Protein AF-A0A392PBM2-F1 (afdb_monomer_lite)

Foldseek 3Di:
DDDDDPVCCVVPQVVDPVRVVVDDDDDDDFDDLVVLLVVCVVCQVVLCVVLVHHDDSVLSSCLSVCCVPPVPVDTPPVSSVVVVNVVSNVVSVCLVDQPPVLVVLVVVLVVLVVLLVVLVVDDDPVSVVVNVVSVVVNVVSCVVNVVSVVVSVVSVVD

Organism: NCBI:txid97028

InterPro domains:
  IPR027417 P-loop containing nucleoside triphosphate hydrolase [G3DSA:3.40.50.300] (1-37)
  IPR027417 P-loop containing nucleoside triphosphate hydrolase [G3DSA:3.40.50.300] (38-158)
  IPR027417 P-loop containing nucleoside triphosphate hydrolase [SSF52540] (1-157)
  IPR041546 ClpA/ClpB, AAA lid domain [PF17871] (32-133)
  IPR050130 ATP-dependent Clp protease/Chaperone ClpA/ClpB [PTHR11638] (1-138)

Sequence (158 aa):
IGATTLEEYRKYVEKDAAFERRFQQVYVAEPSVPDTISILRGLKERYEGHHGVRIQDRAIVVAAQLSSRYITGRHLPDKAIDLVDEACANVRVQLDSQPEEIDNLERKRMQLEVELHALEKEKDKASKARLVDVRKELDDLRDKLQPLKMKYSKEKER

Radius of gyration: 28.92 Å; chains: 1; bounding box: 66×32×77 Å

Secondary structure (DSSP, 8-state):
-----HHHIIIIITT-HHHHTT------PPPPHHHHHHHHHHHHHHHHHHHT----HHHHHHHHHHHHHH--SS-TTHHHHHHHHHHHHHHHHHHHSPPHHHHHHHHHHHHHHHHHHHHTT--SHHHHHHHHHHHHHHHHHHHHHHHHHHHHHHHHT-

Structure (mmCIF, N/CA/C/O backbone):
data_AF-A0A392PBM2-F1
#
_entry.id   AF-A0A392PBM2-F1
#
loop_
_atom_site.group_PDB
_atom_site.id
_atom_site.type_symbol
_atom_site.label_atom_id
_atom_site.label_alt_id
_atom_site.label_comp_id
_atom_site.label_asym_id
_atom_site.label_entity_id
_atom_site.label_seq_id
_atom_site.pdbx_PDB_ins_code
_atom_site.Cartn_x
_atom_site.Cartn_y
_atom_site.Cartn_z
_atom_site.occupancy
_atom_site.B_iso_or_equiv
_atom_site.auth_seq_id
_atom_site.auth_comp_id
_atom_site.auth_asym_id
_atom_site.auth_atom_id
_atom_site.pdbx_PDB_model_num
ATOM 1 N N . ILE A 1 1 ? 27.420 4.674 -18.388 1.00 87.25 1 ILE A N 1
ATOM 2 C CA . ILE A 1 1 ? 26.052 4.447 -18.911 1.00 87.25 1 ILE A CA 1
ATOM 3 C C . ILE A 1 1 ? 25.235 5.669 -18.520 1.00 87.25 1 ILE A C 1
ATOM 5 O O . ILE A 1 1 ? 25.229 5.992 -17.341 1.00 87.25 1 ILE A O 1
ATOM 9 N N . GLY A 1 2 ? 24.678 6.397 -19.490 1.00 91.75 2 GLY A N 1
ATOM 10 C CA . GLY A 1 2 ? 23.782 7.533 -19.233 1.00 91.75 2 GLY A CA 1
ATOM 11 C C . GLY A 1 2 ? 22.320 7.117 -19.396 1.00 91.75 2 GLY A C 1
ATOM 12 O O . GLY A 1 2 ? 22.048 6.142 -20.094 1.00 91.75 2 GLY A O 1
ATOM 13 N N . ALA A 1 3 ? 21.399 7.847 -18.770 1.00 94.12 3 ALA A N 1
ATOM 14 C CA . ALA A 1 3 ? 19.956 7.667 -18.916 1.00 94.12 3 ALA A CA 1
ATOM 15 C C . ALA A 1 3 ? 19.300 9.043 -19.087 1.00 94.12 3 ALA A C 1
ATOM 17 O O . ALA A 1 3 ? 19.619 9.972 -18.349 1.00 94.12 3 ALA A O 1
ATOM 18 N N . THR A 1 4 ? 18.437 9.186 -20.089 1.00 94.50 4 THR A N 1
ATOM 19 C CA . THR A 1 4 ? 17.743 10.437 -20.430 1.00 94.50 4 THR A CA 1
ATOM 20 C C . THR A 1 4 ? 16.519 10.112 -21.285 1.00 94.50 4 THR A C 1
ATOM 22 O O . THR A 1 4 ? 16.385 8.990 -21.783 1.00 94.50 4 THR A O 1
ATOM 25 N N . THR A 1 5 ? 15.617 11.075 -21.451 1.00 93.12 5 THR A N 1
ATOM 26 C CA . THR A 1 5 ? 14.464 10.924 -22.343 1.00 93.12 5 THR A CA 1
ATOM 27 C C . THR A 1 5 ? 14.877 11.033 -23.813 1.00 93.12 5 THR A C 1
ATOM 29 O O . THR A 1 5 ? 15.910 11.611 -24.157 1.00 93.12 5 THR A O 1
ATOM 32 N N . LEU A 1 6 ? 14.050 10.501 -24.718 1.00 91.56 6 LEU A N 1
ATOM 33 C CA . LEU A 1 6 ? 14.304 10.611 -26.158 1.00 91.56 6 LEU A CA 1
ATOM 34 C C . LEU A 1 6 ? 14.336 12.077 -26.627 1.00 91.56 6 LEU A C 1
ATOM 36 O O . LEU A 1 6 ? 15.112 12.425 -27.514 1.00 91.56 6 LEU A O 1
ATOM 40 N N . GLU A 1 7 ? 13.509 12.936 -26.031 1.00 91.94 7 GLU A N 1
ATOM 41 C CA . GLU A 1 7 ? 13.459 14.364 -26.360 1.00 91.94 7 GLU A CA 1
ATOM 42 C C . GLU A 1 7 ? 14.750 15.086 -25.974 1.00 91.94 7 GLU A C 1
ATOM 44 O O . GLU A 1 7 ? 15.313 15.831 -26.778 1.00 91.94 7 GLU A O 1
ATOM 49 N N . GLU A 1 8 ? 15.259 14.833 -24.769 1.00 93.00 8 GLU A N 1
ATOM 50 C CA . GLU A 1 8 ? 16.531 15.387 -24.307 1.00 93.00 8 GLU A CA 1
ATOM 51 C C . GLU A 1 8 ? 17.712 14.855 -25.122 1.00 93.00 8 GLU A C 1
ATOM 53 O O . GLU A 1 8 ? 18.586 15.637 -25.505 1.00 93.00 8 GLU A O 1
ATOM 58 N N . TYR A 1 9 ? 17.711 13.560 -25.463 1.00 91.38 9 TYR A N 1
ATOM 59 C CA . TYR A 1 9 ? 18.729 12.968 -26.332 1.00 91.38 9 TYR A CA 1
ATOM 60 C C . TYR A 1 9 ? 18.788 13.679 -27.693 1.00 91.38 9 TYR A C 1
ATOM 62 O O . TYR A 1 9 ? 19.852 14.150 -28.099 1.00 91.38 9 TYR A O 1
ATOM 70 N N . ARG A 1 10 ? 17.634 13.860 -28.351 1.00 89.81 10 ARG A N 1
ATOM 71 C CA . ARG A 1 10 ? 17.521 14.588 -29.630 1.00 89.81 10 ARG A CA 1
ATOM 72 C C . ARG A 1 10 ? 17.966 16.044 -29.523 1.00 89.81 10 ARG A C 1
ATOM 74 O O . ARG A 1 10 ? 18.534 16.615 -30.453 1.00 89.81 10 ARG A O 1
ATOM 81 N N . LYS A 1 11 ? 17.669 16.687 -28.393 1.00 90.56 11 LYS A N 1
ATOM 82 C CA . LYS A 1 11 ? 17.945 18.111 -28.199 1.00 90.56 11 LYS A CA 1
ATOM 83 C C . LYS A 1 11 ? 19.423 18.391 -27.933 1.00 90.56 11 LYS A C 1
ATOM 85 O O . LYS A 1 11 ? 19.922 19.392 -28.447 1.00 90.56 11 LYS A O 1
ATOM 90 N N . TYR A 1 12 ? 20.086 17.549 -27.140 1.00 88.19 12 TYR A N 1
ATOM 91 C CA . TYR A 1 12 ? 21.408 17.849 -26.582 1.00 88.19 12 TYR A CA 1
ATOM 92 C C . TYR A 1 12 ? 22.526 16.903 -27.027 1.00 88.19 12 TYR A C 1
ATOM 94 O O . TYR A 1 12 ? 23.678 17.318 -27.017 1.00 88.19 12 TYR A O 1
ATOM 102 N N . VAL A 1 13 ? 22.216 15.659 -27.404 1.00 87.12 13 VAL A N 1
ATOM 103 C CA . VAL A 1 13 ? 23.232 14.629 -27.692 1.00 87.12 13 VAL A CA 1
ATOM 104 C C . VAL A 1 13 ? 23.367 14.398 -29.192 1.00 87.12 13 VAL A C 1
ATOM 106 O O . VAL A 1 13 ? 24.473 14.421 -29.717 1.00 87.12 13 VAL A O 1
ATOM 109 N N . GLU A 1 14 ? 22.245 14.241 -29.893 1.00 85.75 14 GLU A N 1
ATOM 110 C CA . GLU A 1 14 ? 22.222 13.948 -31.335 1.00 85.75 14 GLU A CA 1
ATOM 111 C C . GLU A 1 14 ? 22.774 15.100 -32.187 1.00 85.75 14 GLU A C 1
ATOM 113 O O . GLU A 1 14 ? 23.357 14.884 -33.241 1.00 85.75 14 GLU A O 1
ATOM 118 N N . LYS A 1 15 ? 22.647 16.345 -31.716 1.00 86.38 15 LYS A N 1
ATOM 119 C CA . LYS A 1 15 ? 23.172 17.520 -32.431 1.00 86.38 15 LYS A CA 1
ATOM 120 C C . LYS A 1 15 ? 24.690 17.681 -32.328 1.00 86.38 15 LYS A C 1
ATOM 122 O O . LYS A 1 15 ? 25.250 18.502 -33.053 1.00 86.38 15 LYS A O 1
ATOM 127 N N . ASP A 1 16 ? 25.347 16.951 -31.428 1.00 88.12 16 ASP A N 1
ATOM 128 C CA . ASP A 1 16 ? 26.791 17.020 -31.228 1.00 88.12 16 ASP A CA 1
ATOM 129 C C . ASP A 1 16 ? 27.475 15.770 -31.801 1.00 88.12 16 ASP A C 1
ATOM 131 O O . ASP A 1 16 ? 27.443 14.677 -31.227 1.00 88.12 16 ASP A O 1
ATOM 135 N N . ALA A 1 17 ? 28.169 15.959 -32.926 1.00 83.31 17 ALA A N 1
ATOM 136 C CA . ALA A 1 17 ? 28.881 14.904 -33.646 1.00 83.31 17 ALA A CA 1
ATOM 137 C C . ALA A 1 17 ? 29.955 14.187 -32.800 1.00 83.31 17 ALA A C 1
ATOM 139 O O . ALA A 1 17 ? 30.346 13.055 -33.103 1.00 83.31 17 ALA A O 1
ATOM 140 N N . ALA A 1 18 ? 30.475 14.818 -31.740 1.00 86.56 18 ALA A N 1
ATOM 141 C CA . ALA A 1 18 ? 31.415 14.169 -30.835 1.00 86.56 18 ALA A CA 1
ATOM 142 C C . ALA A 1 18 ? 30.721 13.176 -29.894 1.00 86.56 18 ALA A C 1
ATOM 144 O O . ALA A 1 18 ? 31.327 12.148 -29.572 1.00 86.56 18 ALA A O 1
ATOM 145 N N . PHE A 1 19 ? 29.488 13.470 -29.475 1.00 85.12 19 PHE A N 1
ATOM 146 C CA . PHE A 1 19 ? 28.678 12.598 -28.630 1.00 85.12 19 PHE A CA 1
ATOM 147 C C . PHE A 1 19 ? 28.050 11.455 -29.428 1.00 85.12 19 PHE A C 1
ATOM 149 O O . PHE A 1 19 ? 28.157 10.305 -29.004 1.00 85.12 19 PHE A O 1
ATOM 156 N N . GLU A 1 20 ? 27.480 11.736 -30.599 1.00 77.12 20 GLU A N 1
ATOM 157 C CA . GLU A 1 20 ? 26.800 10.734 -31.433 1.00 77.12 20 GLU A CA 1
ATOM 158 C C . GLU A 1 20 ? 27.704 9.529 -31.751 1.00 77.12 20 GLU A C 1
ATOM 160 O O . GLU A 1 20 ? 27.306 8.377 -31.607 1.00 77.12 20 GLU A O 1
ATOM 165 N N . ARG A 1 21 ? 28.986 9.772 -32.054 1.00 86.12 21 ARG A N 1
ATOM 166 C CA . ARG A 1 21 ? 29.961 8.701 -32.334 1.00 86.12 21 ARG A CA 1
ATOM 167 C C . ARG A 1 21 ? 30.485 7.952 -31.101 1.00 86.12 21 ARG A C 1
ATOM 169 O O . ARG A 1 21 ? 31.217 6.976 -31.251 1.00 86.12 21 ARG A O 1
ATOM 176 N N . ARG A 1 22 ? 30.220 8.450 -29.888 1.00 91.75 22 ARG A N 1
ATOM 177 C CA . ARG A 1 22 ? 30.708 7.869 -28.618 1.00 91.75 22 ARG A CA 1
ATOM 178 C C . ARG A 1 22 ? 29.619 7.140 -27.844 1.00 91.75 22 ARG A C 1
ATOM 180 O O . ARG A 1 22 ? 29.942 6.302 -27.004 1.00 91.75 22 ARG A O 1
ATOM 187 N N . PHE A 1 23 ? 28.357 7.466 -28.099 1.00 89.62 23 PHE A N 1
ATOM 188 C CA . PHE A 1 23 ? 27.218 6.902 -27.392 1.00 89.62 23 PHE A CA 1
ATOM 189 C C . PHE A 1 23 ? 26.368 6.064 -28.339 1.00 89.62 23 PHE A C 1
ATOM 191 O O . PHE A 1 23 ? 25.763 6.582 -29.268 1.00 89.62 23 PHE A O 1
ATOM 198 N N . GLN A 1 24 ? 26.262 4.768 -28.047 1.00 89.44 24 GLN A N 1
ATOM 199 C CA . GLN A 1 24 ? 25.274 3.906 -28.684 1.00 89.44 24 GLN A CA 1
ATOM 200 C C . GLN A 1 24 ? 23.917 4.103 -28.002 1.00 89.44 24 GLN A C 1
ATOM 202 O O . GLN A 1 24 ? 23.799 3.915 -26.788 1.00 89.44 24 GLN A O 1
ATOM 207 N N . GLN A 1 25 ? 22.886 4.441 -28.777 1.00 90.44 25 GLN A N 1
ATOM 208 C CA . GLN A 1 25 ? 21.526 4.500 -28.255 1.00 90.44 25 GLN A CA 1
ATOM 209 C C . GLN A 1 25 ? 21.009 3.084 -27.971 1.00 90.44 25 GLN A C 1
ATOM 211 O O . GLN A 1 25 ? 21.040 2.212 -28.843 1.00 90.44 25 GLN A O 1
ATOM 216 N N . VAL A 1 26 ? 20.506 2.880 -26.752 1.00 94.12 26 VAL A N 1
ATOM 217 C CA . VAL A 1 26 ? 19.736 1.700 -26.344 1.00 94.12 26 VAL A CA 1
ATOM 218 C C . VAL A 1 26 ? 18.363 2.193 -25.912 1.00 94.12 26 VAL A C 1
ATOM 220 O O . VAL A 1 26 ? 18.237 2.884 -24.902 1.00 94.12 26 VAL A O 1
ATOM 223 N N . TYR A 1 27 ? 17.341 1.894 -26.709 1.00 93.81 27 TYR A N 1
ATOM 224 C CA . TYR A 1 27 ? 15.974 2.307 -26.412 1.00 93.81 27 TYR A CA 1
ATOM 225 C C . TYR A 1 27 ? 15.332 1.337 -25.420 1.00 93.81 27 TYR A C 1
ATOM 227 O O . TYR A 1 27 ? 15.277 0.134 -25.668 1.00 93.81 27 TYR A O 1
ATOM 235 N N . VAL A 1 28 ? 14.836 1.874 -24.307 1.00 95.25 28 VAL A N 1
ATOM 236 C CA . VAL A 1 28 ? 14.089 1.123 -23.295 1.00 95.25 28 VAL A CA 1
ATOM 237 C C . VAL A 1 28 ? 12.654 1.629 -23.322 1.00 95.25 28 VAL A C 1
ATOM 239 O O . VAL A 1 28 ? 12.390 2.774 -22.959 1.00 95.25 28 VAL A O 1
ATOM 242 N N . ALA A 1 29 ? 11.746 0.792 -23.817 1.00 94.75 29 ALA A N 1
ATOM 243 C CA . ALA A 1 29 ? 10.328 1.114 -23.915 1.00 94.75 29 ALA A CA 1
ATOM 244 C C . ALA A 1 29 ? 9.593 0.859 -22.589 1.00 94.75 29 ALA A C 1
ATOM 246 O O . ALA A 1 29 ? 10.057 0.087 -21.748 1.00 94.75 29 ALA A O 1
ATOM 247 N N . GLU A 1 30 ? 8.412 1.464 -22.443 1.00 96.12 30 GLU A N 1
ATOM 248 C CA . GLU A 1 30 ? 7.454 1.082 -21.403 1.00 96.12 30 GLU A CA 1
ATOM 249 C C . GLU A 1 30 ? 7.082 -0.410 -21.564 1.00 96.12 30 GLU A C 1
ATOM 251 O O . GLU A 1 30 ? 6.757 -0.837 -22.678 1.00 96.12 30 GLU A O 1
ATOM 256 N N . PRO A 1 31 ? 7.139 -1.226 -20.494 1.00 98.06 31 PRO A N 1
ATOM 257 C CA . PRO A 1 31 ? 6.755 -2.628 -20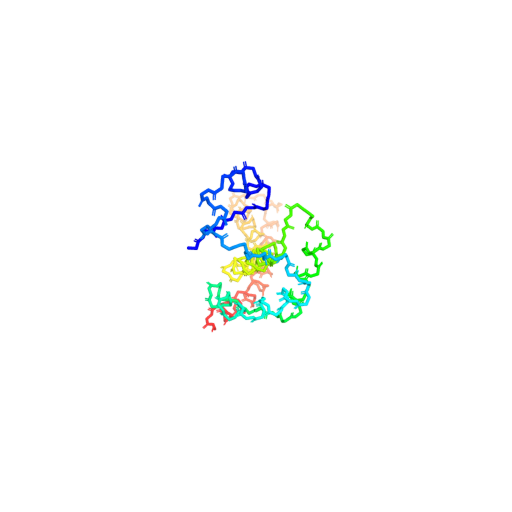.551 1.00 98.06 31 PRO A CA 1
ATOM 258 C C . PRO A 1 31 ? 5.253 -2.792 -20.787 1.00 98.06 31 PRO A C 1
ATOM 260 O O . PRO A 1 31 ? 4.433 -1.961 -20.391 1.00 98.06 31 PRO A O 1
ATOM 263 N N . SER A 1 32 ? 4.873 -3.930 -21.368 1.00 98.25 32 SER A N 1
ATOM 264 C CA . SER A 1 32 ? 3.464 -4.296 -21.477 1.00 98.25 32 SER A CA 1
ATOM 265 C C . SER A 1 32 ? 2.848 -4.596 -20.099 1.00 98.25 32 SER A C 1
ATOM 267 O O . SER A 1 32 ? 3.548 -4.777 -19.097 1.00 98.25 32 SER A O 1
ATOM 269 N N . VAL A 1 33 ? 1.515 -4.690 -20.027 1.00 98.12 33 VAL A N 1
ATOM 270 C CA . VAL A 1 33 ? 0.828 -5.115 -18.793 1.00 98.12 33 VAL A CA 1
ATOM 271 C C . VAL A 1 33 ? 1.294 -6.515 -18.341 1.00 98.12 33 VAL A C 1
ATOM 273 O O . VAL A 1 33 ? 1.651 -6.649 -17.169 1.00 98.12 33 VAL A O 1
ATOM 276 N N . PRO A 1 34 ? 1.372 -7.547 -19.212 1.00 98.50 34 PRO A N 1
ATOM 277 C CA . PRO A 1 34 ? 1.951 -8.846 -18.849 1.00 98.50 34 PRO A CA 1
ATOM 278 C C . PRO A 1 34 ? 3.402 -8.785 -18.349 1.00 98.50 34 PRO A C 1
ATOM 280 O O . PRO A 1 34 ? 3.742 -9.458 -17.371 1.00 98.50 34 PRO A O 1
ATOM 283 N N . ASP A 1 35 ? 4.249 -7.963 -18.975 1.00 98.50 35 ASP A N 1
ATOM 284 C CA . ASP A 1 35 ? 5.644 -7.802 -18.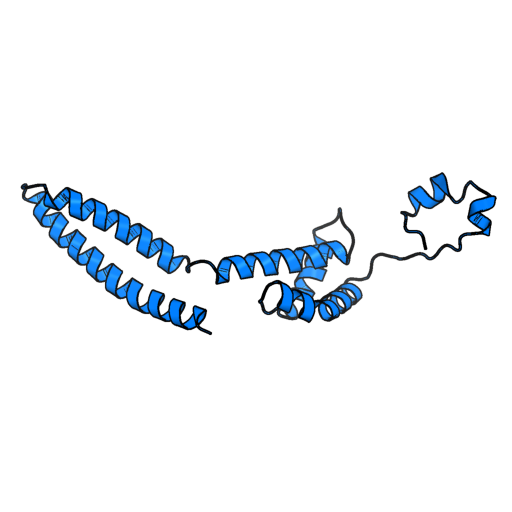545 1.00 98.50 35 ASP A CA 1
ATOM 285 C C . ASP A 1 35 ? 5.713 -7.138 -17.169 1.00 98.50 35 ASP A C 1
ATOM 287 O O . ASP A 1 35 ? 6.449 -7.585 -16.292 1.00 98.50 35 ASP A O 1
ATOM 291 N N . THR A 1 36 ? 4.869 -6.130 -16.933 1.00 98.56 36 THR A N 1
ATOM 292 C CA . THR A 1 36 ? 4.759 -5.467 -15.629 1.00 98.56 36 THR A CA 1
ATOM 293 C C . THR A 1 36 ? 4.307 -6.433 -14.539 1.00 98.56 36 THR A C 1
ATOM 295 O O . THR A 1 36 ? 4.857 -6.414 -13.442 1.00 98.56 36 THR A O 1
ATOM 298 N N . ILE A 1 37 ? 3.355 -7.325 -14.832 1.00 98.62 37 ILE A N 1
ATOM 299 C CA . ILE A 1 37 ? 2.941 -8.382 -13.897 1.00 98.62 37 ILE A CA 1
ATOM 300 C C . ILE A 1 37 ? 4.134 -9.280 -13.544 1.00 98.62 37 ILE A C 1
ATOM 302 O O . ILE A 1 37 ? 4.333 -9.603 -12.374 1.00 98.62 37 ILE A O 1
ATOM 306 N N . SER A 1 38 ? 4.948 -9.661 -14.532 1.00 98.62 38 SER A N 1
ATOM 307 C CA . SER A 1 38 ? 6.147 -10.478 -14.307 1.00 98.62 38 SER A CA 1
ATOM 308 C C . SER A 1 38 ? 7.196 -9.748 -13.461 1.00 98.62 38 SER A C 1
ATOM 310 O O . SER A 1 38 ? 7.745 -10.338 -12.531 1.00 98.62 38 SER A O 1
ATOM 312 N N . ILE A 1 39 ? 7.416 -8.453 -13.716 1.00 98.38 39 ILE A N 1
ATOM 313 C CA . ILE A 1 39 ? 8.302 -7.597 -12.913 1.00 98.38 39 ILE A CA 1
ATOM 314 C C . ILE A 1 39 ? 7.810 -7.526 -11.461 1.00 98.38 39 ILE A C 1
ATOM 316 O O . ILE A 1 39 ? 8.575 -7.798 -10.538 1.00 98.38 39 ILE A O 1
ATOM 320 N N . LEU A 1 40 ? 6.525 -7.227 -11.247 1.00 98.44 40 LEU A N 1
ATOM 321 C CA . LEU A 1 40 ? 5.931 -7.138 -9.910 1.00 98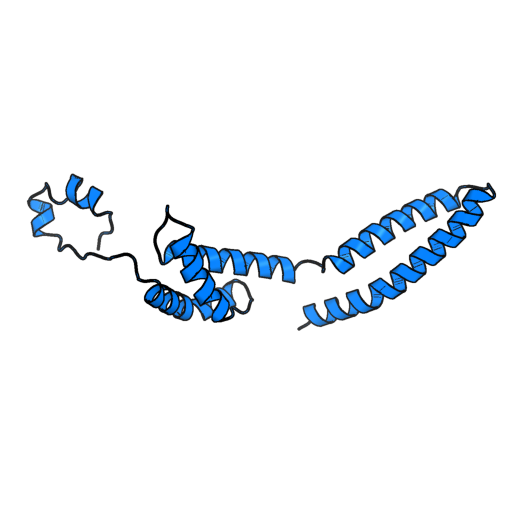.44 40 LEU A CA 1
ATOM 322 C C . LEU A 1 40 ? 5.997 -8.470 -9.154 1.00 98.44 40 LEU A C 1
ATOM 324 O O . LEU A 1 40 ? 6.272 -8.478 -7.958 1.00 98.44 40 LEU A O 1
ATOM 328 N N . ARG A 1 41 ? 5.808 -9.605 -9.838 1.00 98.38 41 ARG A N 1
ATOM 329 C CA . ARG A 1 41 ? 6.000 -10.938 -9.242 1.00 98.38 41 ARG A CA 1
ATOM 330 C C . ARG A 1 41 ? 7.440 -11.162 -8.785 1.00 98.38 41 ARG A C 1
ATOM 332 O O . ARG A 1 41 ? 7.634 -11.710 -7.707 1.00 98.38 41 ARG A O 1
ATOM 339 N N . GLY A 1 42 ? 8.427 -10.703 -9.556 1.00 98.19 42 GLY A N 1
ATOM 340 C CA . GLY A 1 42 ? 9.840 -10.750 -9.162 1.00 98.19 42 GLY A CA 1
ATOM 341 C C . GLY A 1 42 ? 10.182 -9.833 -7.981 1.00 98.19 42 GLY A C 1
ATOM 342 O O . GLY A 1 42 ? 11.087 -10.133 -7.210 1.00 98.19 42 GLY A O 1
ATOM 343 N N . LEU A 1 43 ? 9.443 -8.735 -7.806 1.00 97.81 43 LEU A N 1
ATOM 344 C CA . LEU A 1 43 ? 9.606 -7.809 -6.678 1.00 97.81 43 LEU A CA 1
ATOM 345 C C . LEU A 1 43 ? 8.802 -8.215 -5.435 1.00 97.81 43 LEU A C 1
ATOM 347 O O . LEU A 1 43 ? 9.076 -7.710 -4.346 1.00 97.81 43 LEU A O 1
ATOM 351 N N . LYS A 1 44 ? 7.834 -9.125 -5.581 1.00 97.25 44 LYS A N 1
ATOM 352 C CA . LYS A 1 44 ? 6.857 -9.492 -4.552 1.00 97.25 44 LYS A CA 1
ATOM 353 C C . LYS A 1 44 ? 7.494 -9.769 -3.191 1.00 97.25 44 LYS A C 1
ATOM 355 O O . LYS A 1 44 ? 7.144 -9.103 -2.224 1.00 97.25 44 LYS A O 1
ATOM 360 N N . GLU A 1 45 ? 8.435 -10.710 -3.121 1.00 97.44 45 GLU A N 1
ATOM 361 C CA . GLU A 1 45 ? 9.036 -11.141 -1.847 1.00 97.44 45 GLU A CA 1
ATOM 362 C C . GLU A 1 45 ? 9.745 -9.988 -1.125 1.00 97.44 45 GLU A C 1
ATOM 364 O O . GLU A 1 45 ? 9.703 -9.885 0.101 1.00 97.44 45 GLU A O 1
ATOM 369 N N . ARG A 1 46 ? 10.351 -9.070 -1.887 1.00 97.75 46 ARG A N 1
ATOM 370 C CA . ARG A 1 46 ? 11.021 -7.891 -1.338 1.00 97.75 46 ARG A CA 1
ATOM 371 C C . ARG A 1 46 ? 10.026 -6.919 -0.702 1.00 97.75 46 ARG A C 1
ATOM 373 O O . ARG A 1 46 ? 10.301 -6.418 0.385 1.00 97.75 46 ARG A O 1
ATOM 380 N N . TYR A 1 47 ? 8.892 -6.659 -1.355 1.00 97.56 47 TYR A N 1
ATOM 381 C CA . TYR A 1 47 ? 7.851 -5.778 -0.810 1.00 97.56 47 TYR A CA 1
ATOM 382 C C . TYR A 1 47 ? 7.111 -6.421 0.365 1.00 97.56 47 TYR A C 1
ATOM 384 O O . TYR A 1 47 ? 6.871 -5.750 1.366 1.00 97.56 47 TYR A O 1
ATOM 392 N N . GLU A 1 48 ? 6.818 -7.722 0.288 1.00 97.19 48 GLU A N 1
ATOM 393 C CA . GLU A 1 48 ? 6.251 -8.479 1.410 1.00 97.19 48 GLU A CA 1
ATOM 394 C C . GLU A 1 48 ? 7.154 -8.390 2.646 1.00 97.19 48 GLU A C 1
ATOM 396 O O . GLU A 1 48 ? 6.678 -8.070 3.734 1.00 97.19 48 GLU A O 1
ATOM 401 N N . GLY A 1 49 ? 8.465 -8.595 2.471 1.00 96.50 49 GLY A N 1
ATOM 402 C CA . GLY A 1 49 ? 9.444 -8.466 3.550 1.00 96.50 49 GLY A CA 1
ATOM 403 C C . GLY A 1 49 ? 9.581 -7.039 4.088 1.00 96.50 49 GLY A C 1
ATOM 404 O O . GLY A 1 49 ? 9.693 -6.860 5.297 1.00 96.50 49 GLY A O 1
ATOM 405 N N . HIS A 1 50 ? 9.549 -6.024 3.217 1.00 96.19 50 HIS A N 1
ATOM 406 C CA . HIS A 1 50 ? 9.677 -4.621 3.623 1.00 96.19 50 HIS A CA 1
ATOM 407 C C . HIS A 1 50 ? 8.482 -4.131 4.451 1.00 96.19 50 HIS A C 1
ATOM 409 O O . HIS A 1 50 ? 8.673 -3.503 5.490 1.00 96.19 50 HIS A O 1
ATOM 415 N N . HIS A 1 51 ? 7.259 -4.444 4.014 1.00 96.00 51 HIS A N 1
ATOM 416 C CA . HIS A 1 51 ? 6.028 -4.011 4.685 1.00 96.00 51 HIS A CA 1
ATOM 417 C C . HIS A 1 51 ? 5.554 -4.978 5.773 1.00 96.00 51 HIS A C 1
ATOM 419 O O . HIS A 1 51 ? 4.713 -4.626 6.598 1.00 96.00 51 HIS A O 1
ATOM 425 N N . GLY A 1 52 ? 6.062 -6.211 5.791 1.00 93.69 52 GLY A N 1
ATOM 426 C CA . GLY A 1 52 ? 5.583 -7.263 6.686 1.00 93.69 52 GLY A CA 1
ATOM 427 C C . GLY A 1 52 ? 4.138 -7.672 6.389 1.00 93.69 52 GLY A C 1
ATOM 428 O O . GLY A 1 52 ? 3.373 -7.939 7.312 1.00 93.69 52 GLY A O 1
ATOM 429 N N . VAL A 1 53 ? 3.751 -7.687 5.112 1.00 95.75 53 VAL A N 1
ATOM 430 C CA . VAL A 1 53 ? 2.413 -8.088 4.642 1.00 95.75 53 VAL A CA 1
ATOM 431 C C . VAL A 1 53 ? 2.530 -9.191 3.595 1.00 95.75 53 VAL A C 1
ATOM 433 O O . VAL A 1 53 ? 3.610 -9.440 3.066 1.00 95.75 53 VAL A O 1
ATOM 436 N N . ARG A 1 54 ? 1.416 -9.856 3.267 1.00 95.69 54 ARG A N 1
ATOM 437 C CA . ARG A 1 54 ? 1.358 -10.806 2.145 1.00 95.69 54 ARG A CA 1
ATOM 438 C C . ARG A 1 54 ? 0.576 -10.237 0.970 1.00 95.69 54 ARG A C 1
ATOM 440 O O . ARG A 1 54 ? -0.566 -9.812 1.121 1.00 95.69 54 ARG A O 1
ATOM 447 N N . ILE A 1 55 ? 1.180 -10.295 -0.210 1.00 97.81 55 ILE A N 1
ATOM 448 C CA . ILE A 1 55 ? 0.640 -9.798 -1.470 1.00 97.81 55 ILE A CA 1
ATOM 449 C C . ILE A 1 55 ? 0.041 -10.976 -2.242 1.00 97.81 55 ILE A C 1
ATOM 451 O O . ILE A 1 55 ? 0.715 -11.938 -2.627 1.00 97.81 55 ILE A O 1
ATOM 455 N N . GLN A 1 56 ? -1.260 -10.902 -2.509 1.00 97.75 56 GLN A N 1
ATOM 456 C CA . GLN A 1 56 ? -1.933 -11.882 -3.359 1.00 97.75 56 GLN A CA 1
ATOM 457 C C . GLN A 1 56 ? -1.552 -11.672 -4.830 1.00 97.75 56 GLN A C 1
ATOM 459 O O . GLN A 1 56 ? -1.500 -10.539 -5.302 1.00 97.75 56 GLN A O 1
ATOM 464 N N . ASP A 1 57 ? -1.379 -12.755 -5.597 1.00 97.88 57 ASP A N 1
ATOM 465 C CA . ASP A 1 57 ? -1.059 -12.648 -7.033 1.00 97.88 57 ASP A CA 1
ATOM 466 C C . ASP A 1 57 ? -2.146 -11.886 -7.811 1.00 97.88 57 ASP A C 1
ATOM 468 O O . ASP A 1 57 ? -1.857 -11.060 -8.674 1.00 97.88 57 ASP A O 1
ATOM 472 N N . ARG A 1 58 ? -3.415 -12.065 -7.423 1.00 98.19 58 ARG A N 1
ATOM 473 C CA . ARG A 1 58 ? -4.534 -11.295 -7.979 1.00 98.19 58 ARG A CA 1
ATOM 474 C C . ARG A 1 58 ? -4.362 -9.785 -7.778 1.00 98.19 58 ARG A C 1
ATOM 476 O O . ARG A 1 58 ? -4.727 -9.029 -8.673 1.00 98.19 58 ARG A O 1
ATOM 483 N N . ALA A 1 59 ? -3.817 -9.346 -6.641 1.00 97.94 59 ALA A N 1
ATOM 484 C CA . ALA A 1 59 ? -3.586 -7.927 -6.375 1.00 97.94 59 ALA A CA 1
ATOM 485 C C . ALA A 1 59 ? -2.532 -7.347 -7.331 1.00 97.94 59 ALA A C 1
ATOM 487 O O . ALA A 1 59 ? -2.736 -6.261 -7.863 1.00 97.94 59 ALA A O 1
ATOM 488 N N . ILE A 1 60 ? -1.476 -8.111 -7.639 1.00 98.31 60 ILE A N 1
ATOM 489 C CA . ILE A 1 60 ? -0.450 -7.737 -8.626 1.00 98.31 60 ILE A CA 1
ATOM 490 C C . ILE A 1 60 ? -1.069 -7.547 -10.017 1.00 98.31 60 ILE A C 1
ATOM 492 O O . ILE A 1 60 ? -0.841 -6.530 -10.674 1.00 98.31 60 ILE A O 1
ATOM 496 N N . VAL A 1 61 ? -1.885 -8.510 -10.457 1.00 98.50 61 VAL A N 1
ATOM 497 C CA . VAL A 1 61 ? -2.560 -8.447 -11.763 1.00 98.50 61 VAL A CA 1
ATOM 498 C C . VAL A 1 61 ? -3.464 -7.218 -11.853 1.00 98.50 61 VAL A C 1
ATOM 500 O O . VAL A 1 61 ? -3.406 -6.472 -12.832 1.00 98.50 61 VAL A O 1
ATOM 503 N N . VAL A 1 62 ? -4.273 -6.980 -10.818 1.00 98.25 62 VAL A N 1
ATOM 504 C CA . VAL A 1 62 ? -5.194 -5.840 -10.764 1.00 98.25 62 VAL A CA 1
ATOM 505 C C . VAL A 1 62 ? -4.431 -4.512 -10.730 1.00 98.25 62 VAL A C 1
ATOM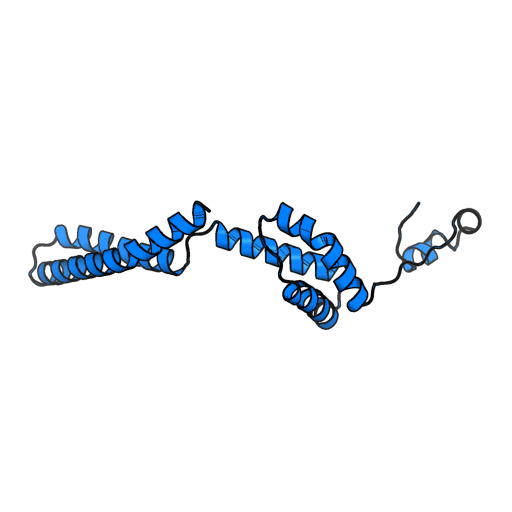 507 O O . VAL A 1 62 ? -4.800 -3.599 -11.465 1.00 98.25 62 VAL A O 1
ATOM 510 N N . ALA A 1 63 ? -3.346 -4.406 -9.958 1.00 98.12 63 ALA A N 1
ATOM 511 C CA . ALA A 1 63 ? -2.525 -3.196 -9.889 1.00 98.12 63 ALA A CA 1
ATOM 512 C C . ALA A 1 63 ? -1.940 -2.821 -11.261 1.00 98.12 63 ALA A C 1
ATOM 514 O O . ALA A 1 63 ? -2.042 -1.668 -11.685 1.00 98.12 63 ALA A O 1
ATOM 515 N N . ALA A 1 64 ? -1.407 -3.796 -12.004 1.00 98.44 64 ALA A N 1
ATOM 516 C CA . ALA A 1 64 ? -0.887 -3.569 -13.352 1.00 98.44 64 ALA A CA 1
ATOM 517 C C . ALA A 1 64 ? -1.991 -3.150 -14.345 1.00 98.44 64 ALA A C 1
ATOM 519 O O . ALA A 1 64 ? -1.815 -2.205 -15.112 1.00 98.44 64 ALA A O 1
ATOM 520 N N . GLN A 1 65 ? -3.154 -3.808 -14.309 1.00 98.19 65 GLN A N 1
ATOM 521 C CA . GLN A 1 65 ? -4.270 -3.501 -15.212 1.00 98.19 65 GLN A CA 1
ATOM 522 C C . GLN A 1 65 ? -4.895 -2.128 -14.938 1.00 98.19 65 GLN A C 1
ATOM 524 O O . GLN A 1 65 ? -5.138 -1.358 -15.870 1.00 98.19 65 GLN A O 1
ATOM 529 N N . LEU A 1 66 ? -5.167 -1.812 -13.670 1.00 98.00 66 LEU A N 1
ATOM 530 C CA . LEU A 1 66 ? -5.826 -0.563 -13.292 1.00 98.00 66 LEU A CA 1
ATOM 531 C C . LEU A 1 66 ? -4.892 0.639 -13.437 1.00 98.00 66 LEU A C 1
ATOM 533 O O . LEU A 1 66 ? -5.330 1.663 -13.961 1.00 98.00 66 LEU A O 1
ATOM 537 N N . SER A 1 67 ? -3.612 0.518 -13.061 1.00 97.81 67 SER A N 1
ATOM 538 C CA . SER A 1 67 ? -2.642 1.601 -13.286 1.00 97.81 67 SER A CA 1
ATOM 539 C C . SER A 1 67 ? -2.444 1.883 -14.774 1.00 97.81 67 SER A C 1
ATOM 541 O O . SER A 1 67 ? -2.410 3.043 -15.179 1.00 97.81 67 SER A O 1
ATOM 543 N N . SER A 1 68 ? -2.374 0.843 -15.611 1.00 97.69 68 SER A N 1
ATOM 544 C CA . SER A 1 68 ? -2.291 0.997 -17.065 1.00 97.69 68 SER A CA 1
ATOM 545 C C . SER A 1 68 ? -3.501 1.746 -17.627 1.00 97.69 68 SER A C 1
ATOM 547 O O . SER A 1 68 ? -3.332 2.663 -18.427 1.00 97.69 68 SER A O 1
ATOM 549 N N . ARG A 1 69 ? -4.712 1.402 -17.168 1.00 97.38 69 ARG A N 1
ATOM 550 C CA . ARG A 1 69 ? -5.964 1.954 -17.699 1.00 97.38 69 ARG A CA 1
ATOM 551 C C . ARG A 1 69 ? -6.289 3.365 -17.209 1.00 97.38 69 ARG A C 1
ATOM 553 O O . ARG A 1 69 ? -6.824 4.150 -17.986 1.00 97.38 69 ARG A O 1
ATOM 560 N N . TYR A 1 70 ? -6.042 3.665 -15.935 1.00 97.88 70 TYR A N 1
ATOM 561 C CA . TYR A 1 70 ? -6.577 4.872 -15.292 1.00 97.88 70 TYR A CA 1
ATOM 562 C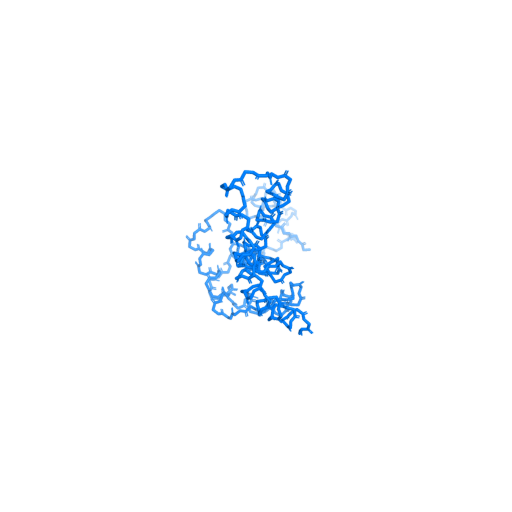 C . TYR A 1 70 ? -5.516 5.911 -14.921 1.00 97.88 70 TYR A C 1
ATOM 564 O O . TYR A 1 70 ? -5.859 7.076 -14.740 1.00 97.88 70 TYR A O 1
ATOM 572 N N . ILE A 1 71 ? -4.235 5.537 -14.853 1.00 96.75 71 ILE A N 1
ATOM 573 C CA . ILE A 1 71 ? -3.140 6.472 -14.569 1.00 96.75 71 ILE A CA 1
ATOM 574 C C . ILE A 1 71 ? -2.409 6.758 -15.885 1.00 96.75 71 ILE A C 1
ATOM 576 O O . ILE A 1 71 ? -1.491 6.035 -16.277 1.00 96.75 71 ILE A O 1
ATOM 580 N N . THR A 1 72 ? -2.846 7.800 -16.592 1.00 93.31 72 THR A N 1
ATOM 581 C CA . THR A 1 72 ? -2.366 8.149 -17.943 1.00 93.31 72 THR A CA 1
ATOM 582 C C . THR A 1 72 ? -1.139 9.064 -17.953 1.00 93.31 72 THR A C 1
ATOM 584 O O . THR A 1 72 ? -0.409 9.078 -18.935 1.00 93.31 72 THR A O 1
ATOM 587 N N . GLY A 1 73 ? -0.877 9.799 -16.867 1.00 93.25 73 GLY A N 1
ATOM 588 C CA . GLY A 1 73 ? 0.264 10.722 -16.751 1.00 93.25 73 GLY A CA 1
ATOM 589 C C . GLY A 1 73 ? 1.583 10.078 -16.307 1.00 93.25 73 GLY A C 1
ATOM 590 O O . GLY A 1 73 ? 2.533 10.791 -16.003 1.00 93.25 73 GLY A O 1
ATOM 591 N N . ARG A 1 74 ? 1.630 8.745 -16.196 1.00 95.69 74 ARG A N 1
ATOM 592 C CA . ARG A 1 74 ? 2.796 7.974 -15.740 1.00 95.69 74 ARG A CA 1
ATOM 593 C C . ARG A 1 74 ? 2.920 6.680 -16.542 1.00 95.69 74 ARG A C 1
ATOM 595 O O . ARG A 1 74 ? 1.923 6.167 -17.063 1.00 95.69 74 ARG A O 1
ATOM 602 N N . HIS A 1 75 ? 4.122 6.120 -16.565 1.00 97.06 75 HIS A N 1
ATOM 603 C CA . HIS A 1 75 ? 4.450 4.917 -17.326 1.00 97.06 75 HIS A CA 1
ATOM 604 C C . HIS A 1 75 ? 4.596 3.695 -16.418 1.00 97.06 75 HIS A C 1
ATOM 606 O O . HIS A 1 75 ? 4.993 3.800 -15.255 1.00 97.06 75 HIS A O 1
ATOM 612 N N . LEU A 1 76 ? 4.256 2.521 -16.944 1.00 97.88 76 LEU A N 1
ATOM 613 C CA . LEU A 1 76 ? 4.657 1.245 -16.366 1.00 97.88 76 LEU A CA 1
ATOM 614 C C . LEU A 1 76 ? 6.196 1.107 -16.413 1.00 97.88 76 LEU A C 1
ATOM 616 O O . LEU A 1 76 ? 6.851 1.744 -17.240 1.00 97.88 76 LEU A O 1
ATOM 620 N N . PRO A 1 77 ? 6.798 0.287 -15.534 1.00 98.12 77 PRO A N 1
ATOM 621 C CA . PRO A 1 77 ? 6.169 -0.444 -14.429 1.00 98.12 77 PRO A CA 1
ATOM 622 C C . PRO A 1 77 ? 5.980 0.418 -13.166 1.00 98.12 77 PRO A C 1
ATOM 624 O O . PRO A 1 77 ? 5.263 0.012 -12.258 1.00 98.12 77 PRO A O 1
ATOM 627 N N . ASP A 1 78 ? 6.589 1.604 -13.131 1.00 98.00 78 ASP A N 1
ATOM 628 C CA . ASP A 1 78 ? 6.697 2.513 -11.983 1.00 98.00 78 ASP A CA 1
ATOM 629 C C . ASP A 1 78 ? 5.346 2.798 -11.307 1.00 98.00 78 ASP A C 1
ATOM 631 O O . ASP A 1 78 ? 5.145 2.471 -10.142 1.00 98.00 78 ASP A O 1
ATOM 635 N N . LYS A 1 79 ? 4.345 3.252 -12.070 1.00 97.94 79 LYS A N 1
ATOM 636 C CA . LYS A 1 79 ? 2.998 3.509 -11.523 1.00 97.94 79 LYS A CA 1
ATOM 637 C C . LYS A 1 79 ? 2.311 2.285 -10.904 1.00 97.94 79 LYS A C 1
ATOM 639 O O . LYS A 1 79 ? 1.440 2.441 -10.055 1.00 97.94 79 LYS A O 1
ATOM 644 N N . ALA A 1 80 ? 2.634 1.077 -11.365 1.00 98.31 80 ALA A N 1
ATOM 645 C CA . ALA A 1 80 ? 2.055 -0.150 -10.825 1.00 98.31 80 ALA A CA 1
ATOM 646 C C . ALA A 1 80 ? 2.790 -0.595 -9.556 1.00 98.31 80 ALA A C 1
ATOM 648 O O . ALA A 1 80 ? 2.153 -1.113 -8.642 1.00 98.31 80 ALA A O 1
ATOM 649 N N . ILE A 1 81 ? 4.107 -0.371 -9.504 1.00 98.19 81 ILE A N 1
ATOM 650 C CA . ILE A 1 81 ? 4.932 -0.582 -8.312 1.00 98.19 81 ILE A CA 1
ATOM 651 C C . ILE A 1 81 ? 4.429 0.313 -7.180 1.00 98.19 81 ILE A C 1
ATOM 653 O O . ILE A 1 81 ? 4.141 -0.202 -6.104 1.00 98.19 81 ILE A O 1
ATOM 657 N N . ASP A 1 82 ? 4.217 1.599 -7.454 1.00 98.06 82 ASP A N 1
ATOM 658 C CA . ASP A 1 82 ? 3.698 2.552 -6.469 1.00 98.06 82 ASP A CA 1
ATOM 659 C C . ASP A 1 82 ? 2.336 2.138 -5.909 1.00 98.06 82 ASP A C 1
ATOM 661 O O . ASP A 1 82 ? 2.146 2.139 -4.699 1.00 98.06 82 ASP A O 1
ATOM 665 N N . LEU A 1 83 ? 1.396 1.706 -6.761 1.00 97.44 83 LEU A N 1
ATOM 666 C CA . LEU A 1 83 ? 0.095 1.228 -6.277 1.00 97.44 83 LEU A CA 1
ATOM 667 C C . LEU A 1 83 ? 0.220 0.018 -5.345 1.00 97.44 83 LEU A C 1
ATOM 669 O O . LEU A 1 83 ? -0.539 -0.100 -4.383 1.00 97.44 83 LEU A O 1
ATOM 673 N N . VAL A 1 84 ? 1.134 -0.910 -5.646 1.00 98.06 84 VAL A N 1
ATOM 674 C CA . VAL A 1 84 ? 1.379 -2.070 -4.781 1.00 98.06 84 VAL A CA 1
ATOM 675 C C . VAL A 1 84 ? 2.020 -1.621 -3.469 1.00 98.06 84 VAL A C 1
ATOM 677 O O . VAL A 1 84 ? 1.600 -2.095 -2.415 1.00 98.06 84 VAL A O 1
ATOM 680 N N . ASP A 1 85 ? 2.985 -0.705 -3.521 1.00 97.69 85 ASP A N 1
ATOM 681 C CA . ASP A 1 85 ? 3.677 -0.161 -2.351 1.00 97.69 85 ASP A CA 1
ATOM 682 C C . ASP A 1 85 ? 2.715 0.570 -1.403 1.00 97.69 85 ASP A C 1
ATOM 684 O O . ASP A 1 85 ? 2.629 0.234 -0.221 1.00 97.69 85 ASP A O 1
ATOM 688 N N . GLU A 1 86 ? 1.901 1.485 -1.935 1.00 97.31 86 GLU A N 1
ATOM 689 C CA . GLU A 1 86 ? 0.878 2.216 -1.180 1.00 97.31 86 GLU A CA 1
ATOM 690 C C . GLU A 1 86 ? -0.162 1.271 -0.566 1.00 97.31 86 GLU A C 1
ATOM 692 O O . GLU A 1 86 ? -0.552 1.433 0.595 1.00 97.31 86 GLU A O 1
ATOM 697 N N . ALA A 1 87 ? -0.599 0.252 -1.314 1.00 97.06 87 ALA A N 1
ATOM 698 C CA . ALA A 1 87 ? -1.522 -0.752 -0.796 1.00 97.06 87 ALA A CA 1
ATOM 699 C C . ALA A 1 87 ? -0.896 -1.557 0.354 1.00 97.06 87 ALA A C 1
ATOM 701 O O . ALA A 1 87 ? -1.568 -1.814 1.356 1.00 97.06 87 ALA A O 1
ATOM 702 N N . CYS A 1 88 ? 0.383 -1.924 0.245 1.00 96.81 88 CYS A N 1
ATOM 703 C CA . CYS A 1 88 ? 1.099 -2.624 1.310 1.00 96.81 88 CYS A CA 1
ATOM 704 C C . CYS A 1 88 ? 1.252 -1.748 2.557 1.00 96.81 88 CYS A C 1
ATOM 706 O O . CYS A 1 88 ? 0.953 -2.213 3.659 1.00 96.81 88 CYS A O 1
ATOM 708 N N . ALA A 1 89 ? 1.630 -0.480 2.384 1.00 95.12 89 ALA A N 1
ATOM 709 C CA . ALA A 1 89 ? 1.748 0.481 3.474 1.00 95.12 89 ALA A CA 1
ATOM 710 C C . ALA A 1 89 ? 0.406 0.685 4.196 1.00 95.12 89 ALA A C 1
ATOM 712 O O . ALA A 1 89 ? 0.349 0.671 5.425 1.00 95.12 89 ALA A O 1
ATOM 713 N N . ASN A 1 90 ? -0.695 0.805 3.447 1.00 94.50 90 ASN A N 1
ATOM 714 C CA . ASN A 1 90 ? -2.033 0.949 4.019 1.00 94.50 90 ASN A CA 1
ATOM 715 C C . ASN A 1 90 ? -2.430 -0.287 4.844 1.00 94.50 90 ASN A C 1
ATOM 717 O O . ASN A 1 90 ? -2.829 -0.157 6.000 1.00 94.50 90 ASN A O 1
ATOM 721 N N . VAL A 1 91 ? -2.241 -1.493 4.298 1.00 92.44 91 VAL A N 1
ATOM 722 C CA . VAL A 1 91 ? -2.510 -2.740 5.034 1.00 92.44 91 VAL A CA 1
ATOM 723 C C . VAL A 1 91 ? -1.647 -2.830 6.292 1.00 92.44 91 VAL A C 1
ATOM 725 O O . VAL A 1 91 ? -2.147 -3.228 7.342 1.00 92.44 91 VAL A O 1
ATOM 728 N N . ARG A 1 92 ? -0.376 -2.421 6.229 1.00 90.56 92 ARG A N 1
ATOM 729 C CA . ARG A 1 92 ? 0.499 -2.415 7.402 1.00 90.56 92 ARG A CA 1
ATOM 730 C C . ARG A 1 92 ? -0.033 -1.501 8.507 1.00 90.56 92 ARG A C 1
ATOM 732 O O . ARG A 1 92 ? -0.129 -1.930 9.654 1.00 90.56 92 ARG A O 1
ATOM 739 N N . VAL A 1 93 ? -0.447 -0.285 8.154 1.00 89.00 93 VAL A N 1
ATOM 740 C CA . VAL A 1 93 ? -1.072 0.649 9.103 1.00 89.00 93 VAL A CA 1
ATOM 741 C C . VAL A 1 93 ? -2.340 0.046 9.715 1.00 89.00 93 VAL A C 1
ATOM 743 O O . VAL A 1 93 ? -2.544 0.164 10.923 1.00 89.00 93 VAL A O 1
ATOM 746 N N . GLN A 1 94 ? -3.168 -0.643 8.924 1.00 84.12 94 GLN A N 1
ATOM 747 C CA . GLN A 1 94 ? -4.374 -1.312 9.426 1.00 84.12 94 GLN A CA 1
ATOM 748 C C . GLN A 1 94 ? -4.063 -2.454 10.402 1.00 84.12 94 GLN A C 1
ATOM 750 O O . GLN A 1 94 ? -4.784 -2.612 11.381 1.00 84.12 94 GLN A O 1
ATOM 755 N N . LEU A 1 95 ? -2.992 -3.221 10.171 1.00 80.31 95 LEU A N 1
ATOM 756 C CA . LEU A 1 95 ? -2.558 -4.298 11.071 1.00 80.31 95 LEU A CA 1
ATOM 757 C C . LEU A 1 95 ? -2.023 -3.767 12.408 1.00 80.31 95 LEU A C 1
ATOM 759 O O . LEU A 1 95 ? -2.263 -4.364 13.458 1.00 80.31 95 LEU A O 1
ATOM 763 N N . ASP A 1 96 ? -1.300 -2.645 12.379 1.00 77.75 96 ASP A N 1
ATOM 764 C CA . ASP A 1 96 ? -0.769 -2.023 13.595 1.00 77.75 96 ASP A CA 1
ATOM 765 C C . ASP A 1 96 ? -1.871 -1.301 14.401 1.00 77.75 96 ASP A C 1
ATOM 767 O O . ASP A 1 96 ? -1.762 -1.170 15.631 1.00 77.75 96 ASP A O 1
ATOM 771 N N . SER A 1 97 ? -2.952 -0.894 13.727 1.00 78.50 97 SER A N 1
ATOM 772 C CA . SER A 1 97 ? -4.099 -0.188 14.301 1.00 78.50 97 SER A CA 1
ATOM 773 C C . SER A 1 97 ? -5.091 -1.123 14.992 1.00 78.50 97 SER A C 1
ATOM 775 O O . SER A 1 97 ? -5.301 -2.270 14.609 1.00 78.50 97 SER A O 1
ATOM 777 N N . GLN A 1 98 ? -5.742 -0.614 16.036 1.00 79.88 98 GLN A N 1
ATOM 778 C CA . GLN A 1 98 ? -6.859 -1.311 16.664 1.00 79.88 98 GLN A CA 1
ATOM 779 C C . GLN A 1 98 ? -8.030 -1.428 15.669 1.00 79.88 98 GLN A C 1
ATOM 781 O O . GLN A 1 98 ? -8.340 -0.435 15.009 1.00 79.88 98 GLN A O 1
ATOM 786 N N . PRO A 1 99 ? -8.694 -2.599 15.559 1.00 83.88 99 PRO A N 1
ATOM 787 C CA . PRO A 1 99 ? -9.843 -2.760 14.680 1.00 83.88 99 PRO A CA 1
ATOM 788 C C . PRO A 1 99 ? -10.898 -1.685 14.941 1.00 83.88 99 PRO A C 1
ATOM 790 O O . PRO A 1 99 ? -11.224 -1.400 16.097 1.00 83.88 99 PRO A O 1
ATOM 793 N N . GLU A 1 100 ? -11.457 -1.132 13.867 1.00 84.19 100 GLU A N 1
ATOM 794 C CA . GLU A 1 100 ? -12.414 -0.021 13.922 1.00 84.19 100 GLU A CA 1
ATOM 795 C C . GLU A 1 100 ? -13.630 -0.345 14.805 1.00 84.19 100 GLU A C 1
ATOM 797 O O . GLU A 1 100 ? -14.116 0.503 15.548 1.00 84.19 100 GLU A O 1
ATOM 802 N N . GLU A 1 101 ? -14.080 -1.604 14.806 1.00 87.44 101 GLU A N 1
ATOM 803 C CA . GLU A 1 101 ? -15.140 -2.080 15.700 1.00 87.44 101 GLU A CA 1
ATOM 804 C C . GLU A 1 101 ? -14.784 -1.901 17.182 1.00 87.44 101 GLU A C 1
ATOM 806 O O . GLU A 1 101 ? -15.620 -1.455 17.969 1.00 87.44 101 GLU A O 1
ATOM 811 N N . ILE A 1 102 ? -13.545 -2.216 17.575 1.00 89.56 102 ILE A N 1
ATOM 812 C CA . ILE A 1 102 ? -13.093 -2.064 18.962 1.00 89.56 102 ILE A CA 1
ATOM 813 C C . ILE A 1 102 ? -12.953 -0.578 19.291 1.00 89.56 102 ILE A C 1
ATOM 815 O O . ILE A 1 102 ? -13.416 -0.156 20.346 1.00 89.56 102 ILE A O 1
ATOM 819 N N . ASP A 1 103 ? -12.362 0.218 18.398 1.00 88.12 103 ASP A N 1
ATOM 820 C CA . ASP A 1 103 ? -12.224 1.666 18.593 1.00 88.12 103 ASP A CA 1
ATOM 821 C C . ASP A 1 103 ? -13.590 2.362 18.766 1.00 88.12 103 ASP A C 1
ATOM 823 O O . ASP A 1 103 ? -13.803 3.097 19.730 1.00 88.12 103 ASP A O 1
ATOM 827 N N . ASN A 1 104 ? -14.572 2.049 17.915 1.00 91.06 104 ASN A N 1
ATOM 828 C CA . ASN A 1 104 ? -15.931 2.591 18.011 1.00 91.06 104 ASN A CA 1
ATOM 829 C C . ASN A 1 104 ? -16.617 2.227 19.338 1.00 91.06 104 ASN A C 1
ATOM 831 O O . ASN A 1 104 ? -17.245 3.078 19.979 1.00 91.06 104 ASN A O 1
ATOM 835 N N . LEU A 1 105 ? -16.488 0.970 19.773 1.00 93.38 105 LEU A N 1
ATOM 836 C CA . LEU A 1 105 ? -17.037 0.516 21.050 1.00 93.38 105 LEU A CA 1
ATOM 837 C C . LEU A 1 105 ? -16.327 1.168 22.247 1.00 93.38 105 LEU A C 1
ATOM 839 O O . LEU A 1 105 ? -16.987 1.507 23.229 1.00 93.38 105 LEU A O 1
ATOM 843 N N . GLU A 1 106 ? -15.013 1.390 22.172 1.00 91.62 106 GLU A N 1
ATOM 844 C CA . GLU A 1 106 ? -14.263 2.089 23.219 1.00 91.62 106 GLU A CA 1
ATOM 845 C C . GLU A 1 106 ? -14.617 3.569 23.316 1.00 91.62 106 GLU A C 1
ATOM 847 O O . GLU A 1 106 ? -14.796 4.064 24.431 1.00 91.62 106 GLU A O 1
ATOM 852 N N . ARG A 1 107 ? -14.800 4.265 22.186 1.00 93.62 107 ARG A N 1
ATOM 853 C CA . ARG A 1 107 ? -15.292 5.650 22.197 1.00 93.62 107 ARG A CA 1
ATOM 854 C C . ARG A 1 107 ? -16.666 5.742 22.853 1.00 93.62 107 ARG A C 1
ATOM 856 O O . ARG A 1 107 ? -16.883 6.617 23.689 1.00 93.62 107 ARG A O 1
ATOM 863 N N . LYS A 1 108 ? -17.578 4.817 22.526 1.00 94.62 108 LYS A N 1
ATOM 864 C CA . LYS A 1 108 ? -18.907 4.769 23.153 1.00 94.62 108 LYS A CA 1
ATOM 865 C C . LYS A 1 108 ? -18.817 4.476 24.654 1.00 94.62 108 LYS A C 1
ATOM 867 O O . LYS A 1 108 ? -19.500 5.130 25.438 1.00 94.62 108 LYS A O 1
ATOM 872 N N . ARG A 1 109 ? -17.951 3.539 25.064 1.00 95.25 109 ARG A N 1
ATOM 873 C CA . ARG A 1 109 ? -17.694 3.249 26.484 1.00 95.25 109 ARG A CA 1
ATOM 874 C C . ARG A 1 109 ? -17.201 4.498 27.215 1.00 95.25 109 ARG A C 1
ATOM 876 O O . ARG A 1 109 ? -17.755 4.836 28.250 1.00 95.25 109 ARG A O 1
ATOM 883 N N . MET A 1 110 ? -16.226 5.211 26.652 1.00 94.94 110 MET A N 1
ATOM 884 C CA . MET A 1 110 ? -15.668 6.423 27.257 1.00 94.94 110 MET A CA 1
ATOM 885 C C . MET A 1 110 ? -16.724 7.527 27.422 1.00 94.94 110 MET A C 1
ATOM 887 O O . MET A 1 110 ? -16.769 8.184 28.458 1.00 94.94 110 MET A O 1
ATOM 891 N N . GLN A 1 111 ? -17.610 7.712 26.438 1.00 95.38 111 GLN A N 1
ATOM 892 C CA . GLN A 1 111 ? -18.728 8.658 26.553 1.00 95.38 111 GLN A CA 1
ATOM 893 C C . GLN A 1 111 ? -19.673 8.294 27.706 1.00 95.38 111 GLN A C 1
ATOM 895 O O . GLN A 1 111 ? -20.039 9.165 28.493 1.00 95.38 111 GLN A O 1
ATOM 900 N N . LEU A 1 112 ? -20.022 7.011 27.837 1.00 96.25 112 LEU A N 1
ATOM 901 C CA . LEU A 1 112 ? -20.882 6.522 28.915 1.00 96.25 112 LEU A CA 1
ATOM 902 C C . LEU A 1 112 ? -20.196 6.565 30.289 1.00 96.25 112 LEU A C 1
ATOM 904 O O . LEU A 1 112 ? -20.867 6.820 31.279 1.00 96.25 112 LEU A O 1
ATOM 908 N N . GLU A 1 113 ? -18.878 6.371 30.375 1.00 95.00 113 GLU A N 1
ATOM 909 C CA . GLU A 1 113 ? -18.105 6.542 31.619 1.00 95.00 113 GLU A CA 1
ATOM 910 C C . GLU A 1 113 ? -18.106 8.007 32.086 1.00 95.00 113 GLU A C 1
ATOM 912 O O . GLU A 1 113 ? -18.279 8.289 33.274 1.00 95.00 113 GLU A O 1
ATOM 917 N N . VAL A 1 114 ? -17.978 8.955 31.151 1.00 95.81 114 VAL A N 1
ATOM 918 C CA . VAL A 1 114 ? -18.107 10.390 31.447 1.00 95.81 114 VAL A CA 1
ATOM 919 C C . VAL A 1 114 ? -19.531 10.726 31.898 1.00 95.81 114 VAL A C 1
ATOM 921 O O . VAL A 1 114 ? -19.701 11.429 32.897 1.00 95.81 114 VAL A O 1
ATOM 924 N N . GLU A 1 115 ? -20.549 10.205 31.204 1.00 94.31 115 GLU A N 1
ATOM 925 C CA . GLU A 1 115 ? -21.957 10.366 31.590 1.00 94.31 115 GLU A CA 1
ATOM 926 C C . GLU A 1 115 ? -22.217 9.781 32.988 1.00 94.31 115 GLU A C 1
ATOM 928 O O . GLU A 1 115 ? -22.817 10.446 33.831 1.00 94.31 115 GLU A O 1
ATOM 933 N N . LEU A 1 116 ? -21.695 8.585 33.277 1.00 95.00 116 LEU A N 1
ATOM 934 C CA . LEU A 1 116 ? -21.809 7.920 34.575 1.00 95.00 116 LEU A CA 1
ATOM 935 C C . LEU A 1 116 ? -21.258 8.802 35.703 1.00 95.00 116 LEU A C 1
ATOM 937 O O . LEU A 1 116 ? -21.956 9.047 36.685 1.00 95.00 116 LEU A O 1
ATOM 941 N N . HIS A 1 117 ? -20.036 9.321 35.551 1.00 93.75 117 HIS A N 1
ATOM 942 C CA . HIS A 1 117 ? -19.411 10.183 36.558 1.00 93.75 117 HIS A CA 1
ATOM 943 C C . HIS A 1 117 ? -20.121 11.527 36.749 1.00 93.75 117 HIS A C 1
ATOM 945 O O . HIS A 1 117 ? -20.054 12.107 37.839 1.00 93.75 117 HIS A O 1
ATOM 951 N N . ALA A 1 118 ? -20.782 12.043 35.712 1.00 93.38 118 ALA A N 1
ATOM 952 C CA . ALA A 1 118 ? -21.639 13.215 35.840 1.00 93.38 118 ALA A CA 1
ATOM 953 C C . ALA A 1 118 ? -22.906 12.877 36.643 1.00 93.38 118 ALA A C 1
ATOM 955 O O . ALA A 1 118 ? -23.207 13.555 37.625 1.00 93.38 118 ALA A O 1
ATOM 956 N N . LEU A 1 119 ? -23.591 11.785 36.291 1.00 92.94 119 LEU A N 1
ATOM 957 C CA . LEU A 1 119 ? -24.834 11.344 36.933 1.00 92.94 119 LEU A CA 1
ATOM 958 C C . LEU A 1 119 ? -24.649 10.926 38.398 1.00 92.94 119 LEU A C 1
ATOM 960 O O . LEU A 1 119 ? -25.562 11.102 39.199 1.00 92.94 119 LEU A O 1
ATOM 964 N N . GLU A 1 120 ? -23.477 10.412 38.782 1.00 91.38 120 GLU A N 1
ATOM 965 C CA . GLU A 1 120 ? -23.168 10.038 40.173 1.00 91.38 120 GLU A CA 1
ATOM 966 C C . GLU A 1 120 ? -23.202 11.223 41.152 1.00 91.38 120 GLU A C 1
ATOM 968 O O . GLU A 1 120 ? -23.372 11.025 42.358 1.00 91.38 120 GLU A O 1
ATOM 973 N N . LYS A 1 121 ? -23.064 12.456 40.651 1.00 92.44 121 LYS A N 1
ATOM 974 C CA . LYS A 1 121 ? -23.126 13.683 41.462 1.00 92.44 121 LYS A CA 1
ATOM 975 C C . LYS A 1 121 ? -24.553 14.213 41.623 1.00 92.44 121 LYS A C 1
ATOM 977 O O . LYS A 1 121 ? -24.807 14.998 42.539 1.00 92.44 121 LYS A O 1
ATOM 982 N N . GLU A 1 122 ? -25.476 13.765 40.778 1.00 91.19 122 GLU A N 1
ATOM 983 C CA . GLU A 1 122 ? -26.860 14.225 40.743 1.00 91.19 122 GLU A CA 1
ATOM 984 C C . GLU A 1 122 ? -27.759 13.422 41.697 1.00 91.19 122 GLU A C 1
ATOM 986 O O . GLU A 1 122 ? -27.541 12.241 41.981 1.00 91.19 122 GLU A O 1
ATOM 991 N N . LYS A 1 123 ? -28.793 14.072 42.248 1.00 89.50 123 LYS A N 1
ATOM 992 C CA . LYS A 1 123 ? -29.669 13.475 43.282 1.00 89.50 123 LYS A CA 1
ATOM 993 C C . LYS A 1 123 ? -31.119 13.293 42.850 1.00 89.50 123 LYS A C 1
ATOM 995 O O . LYS A 1 123 ? -31.882 12.654 43.586 1.00 89.50 123 LYS A O 1
ATOM 1000 N N . ASP A 1 124 ? -31.512 13.848 41.710 1.00 93.75 124 ASP A N 1
ATOM 1001 C CA . ASP A 1 124 ? -32.882 13.781 41.221 1.00 93.75 124 ASP A CA 1
ATOM 1002 C C . ASP A 1 124 ? -33.255 12.364 40.743 1.00 93.75 124 ASP A C 1
ATOM 1004 O O . ASP A 1 124 ? -32.412 11.495 40.503 1.00 93.75 124 ASP A O 1
ATOM 1008 N N . LYS A 1 125 ? -34.563 12.100 40.658 1.00 91.44 125 LYS A N 1
ATOM 1009 C CA . LYS A 1 125 ? -35.073 10.772 40.292 1.00 91.44 125 LYS A CA 1
ATOM 1010 C C . LYS A 1 125 ? -34.736 10.383 38.850 1.00 91.44 125 LYS A C 1
ATOM 1012 O O . LYS A 1 125 ? -34.538 9.196 38.608 1.00 91.44 125 LYS A O 1
ATOM 1017 N N . ALA A 1 126 ? -34.689 11.340 37.921 1.00 92.00 126 ALA A N 1
ATOM 1018 C CA . ALA A 1 126 ? -34.416 11.053 36.517 1.00 92.00 126 ALA A CA 1
ATOM 1019 C C . ALA A 1 126 ? -32.947 10.654 36.324 1.00 92.00 126 ALA A C 1
ATOM 1021 O O . ALA A 1 126 ? -32.679 9.628 35.701 1.00 92.00 126 ALA A O 1
ATOM 1022 N N . SER A 1 127 ? -32.014 11.368 36.960 1.00 90.31 127 SER A N 1
ATOM 1023 C CA . SER A 1 127 ? -30.586 11.029 36.944 1.00 90.31 127 SER A CA 1
ATOM 1024 C C . SER A 1 127 ? -30.307 9.662 37.561 1.00 90.31 127 SER A C 1
ATOM 1026 O O . SER A 1 127 ? -29.541 8.883 37.003 1.00 90.31 127 SER A O 1
ATOM 1028 N N . LYS A 1 128 ? -30.987 9.304 38.660 1.00 91.12 128 LYS A N 1
ATOM 1029 C CA . LYS A 1 128 ? -30.870 7.956 39.247 1.00 91.12 128 LYS A CA 1
ATOM 1030 C C . LYS A 1 128 ? -31.389 6.853 38.326 1.00 91.12 128 LYS A C 1
ATOM 1032 O O . LYS A 1 128 ? -30.797 5.780 38.306 1.00 91.12 128 LYS A O 1
ATOM 1037 N N . ALA A 1 129 ? -32.472 7.098 37.586 1.00 92.44 129 ALA A N 1
ATOM 1038 C CA . ALA A 1 129 ? -32.981 6.142 36.605 1.00 92.44 129 ALA A CA 1
ATOM 1039 C C . ALA A 1 129 ? -31.991 5.972 35.440 1.00 92.44 129 ALA A C 1
ATOM 1041 O O . ALA A 1 129 ? -31.576 4.851 35.155 1.00 92.44 129 ALA A O 1
ATOM 1042 N N . ARG A 1 130 ? -31.515 7.084 34.857 1.00 94.50 130 ARG A N 1
ATOM 1043 C CA . ARG A 1 130 ? -30.522 7.060 33.773 1.00 94.50 130 ARG A CA 1
ATOM 1044 C C . ARG A 1 130 ? -29.209 6.407 34.203 1.00 94.50 130 ARG A C 1
ATOM 1046 O O . ARG A 1 130 ? -28.613 5.686 33.416 1.00 94.50 130 ARG A O 1
ATOM 1053 N N . LEU A 1 131 ? -28.780 6.596 35.450 1.00 93.31 131 LEU A N 1
ATOM 1054 C CA . LEU A 1 131 ? -27.574 5.970 35.996 1.00 93.31 131 LEU A CA 1
ATOM 1055 C C . LEU A 1 131 ? -27.651 4.437 35.975 1.00 93.31 131 LEU A C 1
ATOM 1057 O O . LEU A 1 131 ? -26.647 3.781 35.702 1.00 93.31 131 LEU A O 1
ATOM 1061 N N . VAL A 1 132 ? -28.826 3.855 36.235 1.00 94.19 132 VAL A N 1
ATOM 1062 C CA . VAL A 1 132 ? -29.028 2.400 36.133 1.00 94.19 132 VAL A CA 1
ATOM 1063 C C . VAL A 1 132 ? -28.915 1.945 34.678 1.00 94.19 132 VAL A C 1
ATOM 1065 O O . VAL A 1 132 ? -28.231 0.957 34.406 1.00 94.19 132 VAL A O 1
ATOM 1068 N N . ASP A 1 133 ? -29.518 2.687 33.747 1.00 95.00 133 ASP A N 1
ATOM 1069 C CA . ASP A 1 133 ? -29.450 2.380 32.315 1.00 95.00 133 ASP A CA 1
ATOM 1070 C C . ASP A 1 133 ? -28.016 2.481 31.778 1.00 95.00 133 ASP A C 1
ATOM 1072 O O . ASP A 1 133 ? -27.543 1.559 31.122 1.00 95.00 133 ASP A O 1
ATOM 1076 N N . VAL A 1 134 ? -27.286 3.549 32.121 1.00 95.00 134 VAL A N 1
ATOM 1077 C CA . VAL A 1 134 ? -25.885 3.758 31.717 1.00 95.00 134 VAL A CA 1
ATOM 1078 C C . VAL A 1 134 ? -24.987 2.638 32.239 1.00 95.00 134 VAL A C 1
ATOM 1080 O O . VAL A 1 134 ? -24.146 2.138 31.496 1.00 95.00 134 VAL A O 1
ATOM 1083 N N . ARG A 1 135 ? -25.177 2.190 33.489 1.00 94.25 135 ARG A N 1
ATOM 1084 C CA . ARG A 1 135 ? -24.433 1.038 34.033 1.00 94.25 135 ARG A CA 1
ATOM 1085 C C . ARG A 1 135 ? -24.707 -0.237 33.242 1.00 94.25 135 ARG A C 1
ATOM 1087 O O . ARG A 1 135 ? -23.768 -0.951 32.910 1.00 94.25 135 ARG A O 1
ATOM 1094 N N . LYS A 1 136 ? -25.968 -0.481 32.884 1.00 96.00 136 LYS A N 1
ATOM 1095 C CA . LYS A 1 136 ? -26.345 -1.631 32.059 1.00 96.00 136 LYS A CA 1
ATOM 1096 C C . LYS A 1 136 ? -25.742 -1.550 30.653 1.00 96.00 136 LYS A C 1
ATOM 1098 O O . LYS A 1 136 ? -25.201 -2.536 30.168 1.00 96.00 136 LYS A O 1
ATOM 1103 N N . GLU A 1 137 ? -25.780 -0.378 30.018 1.00 95.69 137 GLU A N 1
ATOM 1104 C CA . GLU A 1 137 ? -25.153 -0.157 28.709 1.00 95.69 137 GLU A CA 1
ATOM 1105 C C . GLU A 1 137 ? -23.627 -0.356 28.757 1.00 95.69 137 GLU A C 1
ATOM 1107 O O . GLU A 1 137 ? -23.048 -0.895 27.812 1.00 95.69 137 GLU A O 1
ATOM 1112 N N . LEU A 1 138 ? -22.972 0.053 29.850 1.00 95.62 138 LEU A N 1
ATOM 1113 C CA . LEU A 1 138 ? -21.543 -0.177 30.076 1.00 95.62 138 LEU A CA 1
ATOM 1114 C C . LEU A 1 138 ? -21.216 -1.665 30.235 1.00 95.62 138 LEU A C 1
ATOM 1116 O O . LEU A 1 138 ? -20.236 -2.124 29.644 1.00 95.62 138 LEU A O 1
ATOM 1120 N N . ASP A 1 139 ? -22.032 -2.420 30.972 1.00 95.25 139 ASP A N 1
ATOM 1121 C CA . ASP A 1 139 ? -21.874 -3.872 31.111 1.00 95.25 139 ASP A CA 1
ATOM 1122 C C . ASP A 1 139 ? -22.070 -4.583 29.759 1.00 95.25 139 ASP A C 1
ATOM 1124 O O . ASP A 1 139 ? -21.208 -5.358 29.337 1.00 95.25 139 ASP A O 1
ATOM 1128 N N . ASP A 1 140 ? -23.117 -4.225 29.006 1.00 95.19 140 ASP A N 1
ATOM 1129 C CA . ASP A 1 140 ? -23.365 -4.756 27.658 1.00 95.19 140 ASP A CA 1
ATOM 1130 C C . ASP A 1 140 ? -22.200 -4.450 26.694 1.00 95.19 140 ASP A C 1
ATOM 1132 O O . ASP A 1 140 ? -21.839 -5.266 25.838 1.00 95.19 140 ASP A O 1
ATOM 1136 N N . LEU A 1 141 ? -21.597 -3.258 26.797 1.00 94.44 141 LEU A N 1
ATOM 1137 C CA . LEU A 1 141 ? -20.416 -2.891 26.012 1.00 94.44 141 LEU A CA 1
ATOM 1138 C C . LEU A 1 141 ? -19.175 -3.664 26.445 1.00 94.44 141 LEU A C 1
ATOM 1140 O O . LEU A 1 141 ? -18.375 -4.038 25.585 1.00 94.44 141 LEU A O 1
ATOM 1144 N N . ARG A 1 142 ? -19.008 -3.920 27.745 1.00 93.31 142 ARG A N 1
ATOM 1145 C CA . ARG A 1 142 ? -17.900 -4.719 28.274 1.00 93.31 142 ARG A CA 1
ATOM 1146 C C . ARG A 1 142 ? -17.934 -6.131 27.702 1.00 93.31 142 ARG A C 1
ATOM 1148 O O . ARG A 1 142 ? -16.909 -6.598 27.201 1.00 93.31 142 ARG A O 1
ATOM 1155 N N . ASP A 1 143 ? -19.108 -6.754 27.701 1.00 94.38 143 ASP A N 1
ATOM 1156 C CA . ASP A 1 143 ? -19.310 -8.114 27.198 1.00 94.38 143 ASP A CA 1
ATOM 1157 C C . ASP A 1 143 ? -19.088 -8.217 25.681 1.00 94.38 143 ASP A C 1
ATOM 1159 O O . ASP A 1 143 ? -18.617 -9.243 25.191 1.00 94.38 143 ASP A O 1
ATOM 1163 N N . LYS A 1 144 ? -19.338 -7.136 24.926 1.00 93.25 144 LYS A N 1
ATOM 1164 C CA . LYS A 1 144 ? -19.009 -7.048 23.489 1.00 93.25 144 LYS A CA 1
ATOM 1165 C C . LYS A 1 144 ? -17.525 -6.780 23.227 1.00 93.25 144 LYS A C 1
ATOM 1167 O O . LYS A 1 144 ? -16.947 -7.366 22.314 1.00 93.25 144 LYS A O 1
ATOM 1172 N N . LEU A 1 145 ? -16.894 -5.906 24.012 1.00 92.88 145 LEU A N 1
ATOM 1173 C CA . LEU A 1 145 ? -15.490 -5.514 23.842 1.00 92.88 145 LEU A CA 1
ATOM 1174 C C . LEU A 1 145 ? -14.517 -6.631 24.221 1.00 92.88 145 LEU A C 1
ATOM 1176 O O . LEU A 1 145 ? -13.500 -6.811 23.552 1.00 92.88 145 LEU A O 1
ATOM 1180 N N . GLN A 1 146 ? -14.805 -7.370 25.293 1.00 93.25 146 GLN A N 1
ATOM 1181 C CA . GLN A 1 146 ? -13.916 -8.404 25.819 1.00 93.25 146 GLN A CA 1
ATOM 1182 C C . GLN A 1 146 ? -13.528 -9.480 24.781 1.00 93.25 146 GLN A C 1
ATOM 1184 O O . GLN A 1 146 ? -12.325 -9.707 24.611 1.00 93.25 146 GLN A O 1
ATOM 1189 N N . PRO A 1 147 ? -14.463 -10.125 24.051 1.00 93.62 147 PRO A N 1
ATOM 1190 C CA . PRO A 1 147 ? -14.105 -11.131 23.052 1.00 93.62 147 PRO A CA 1
ATOM 1191 C C . PRO A 1 147 ? -13.330 -10.532 21.874 1.00 93.62 147 PRO A C 1
ATOM 1193 O O . PRO A 1 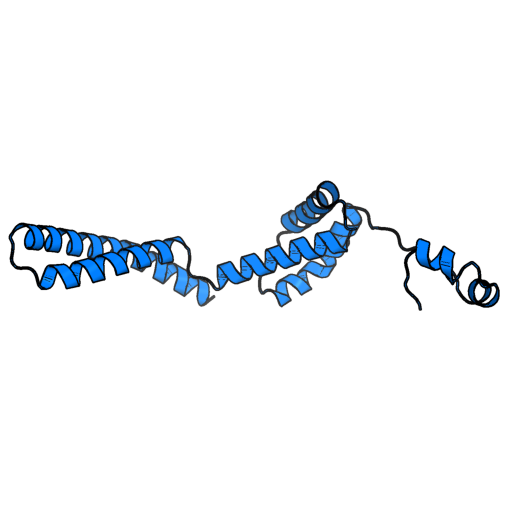147 ? -12.374 -11.149 21.402 1.00 93.62 147 PRO A O 1
ATOM 1196 N N . LEU A 1 148 ? -13.689 -9.322 21.426 1.00 91.12 148 LEU A N 1
ATOM 1197 C CA . LEU A 1 148 ? -13.011 -8.653 20.313 1.00 91.12 148 LEU A CA 1
ATOM 1198 C C . LEU A 1 148 ? -11.564 -8.299 20.667 1.00 91.12 148 LEU A C 1
ATOM 1200 O O . LEU A 1 148 ? -10.650 -8.602 19.902 1.00 91.12 148 LEU A O 1
ATOM 1204 N N . LYS A 1 149 ? -11.335 -7.739 21.860 1.00 89.25 149 LYS A N 1
ATOM 1205 C CA . LYS A 1 149 ? -9.987 -7.437 22.359 1.00 89.25 149 LYS A CA 1
ATOM 1206 C C . LYS A 1 149 ? -9.138 -8.687 22.530 1.00 89.25 149 LYS A C 1
ATOM 1208 O O . LYS A 1 149 ? -7.971 -8.671 22.159 1.00 89.25 149 LYS A O 1
ATOM 1213 N N . MET A 1 150 ? -9.722 -9.766 23.052 1.00 90.38 150 MET A N 1
ATOM 1214 C CA . MET A 1 150 ? -9.016 -11.037 23.220 1.00 90.38 150 MET A CA 1
ATOM 1215 C C . MET A 1 150 ? -8.651 -11.677 21.874 1.00 90.38 150 MET A C 1
ATOM 1217 O O . MET A 1 150 ? -7.593 -12.289 21.746 1.00 90.38 150 MET A O 1
ATOM 1221 N N . LYS A 1 151 ? -9.519 -11.556 20.864 1.00 87.81 151 LYS A N 1
ATOM 1222 C CA . LYS A 1 151 ? -9.211 -12.009 19.504 1.00 87.81 151 LYS A CA 1
ATOM 1223 C C . LYS A 1 151 ? -8.075 -11.179 18.902 1.00 87.81 151 LYS A C 1
ATOM 1225 O O . LYS A 1 151 ? -7.105 -11.756 18.424 1.00 87.81 151 LYS A O 1
ATOM 1230 N N . TYR A 1 152 ? -8.164 -9.854 18.997 1.00 85.62 152 TYR A N 1
ATOM 1231 C CA . TYR A 1 152 ? -7.149 -8.942 18.474 1.00 85.62 152 TYR A CA 1
ATOM 1232 C C . TYR A 1 152 ? -5.779 -9.127 19.145 1.00 85.62 152 TYR A C 1
ATOM 1234 O O . TYR A 1 152 ? -4.765 -9.176 18.457 1.00 85.62 152 TYR A O 1
ATOM 1242 N N . SER A 1 153 ? -5.728 -9.313 20.470 1.00 85.31 153 SER A N 1
ATOM 1243 C CA . SER A 1 153 ? -4.461 -9.568 21.170 1.00 85.31 153 SER A CA 1
ATOM 1244 C C . SER A 1 153 ? -3.803 -10.870 20.703 1.00 85.31 153 SER A C 1
ATOM 1246 O O . SER A 1 153 ? -2.604 -10.889 20.451 1.00 85.31 153 SER A O 1
ATOM 1248 N N . LYS A 1 154 ? -4.594 -11.934 20.502 1.00 87.12 154 LYS A N 1
ATOM 1249 C CA . LYS A 1 154 ? -4.105 -13.209 19.947 1.00 87.12 154 LYS A CA 1
ATOM 1250 C C . LYS A 1 154 ? -3.613 -13.085 18.506 1.00 87.12 154 LYS A C 1
ATOM 1252 O O . LYS A 1 154 ? -2.711 -13.818 18.117 1.00 87.12 154 LYS A O 1
ATOM 1257 N N . GLU A 1 155 ? -4.229 -12.217 17.705 1.00 82.00 155 GLU A N 1
ATOM 1258 C CA . GLU A 1 155 ? -3.793 -11.950 16.330 1.00 82.00 155 GLU A CA 1
ATOM 1259 C C . GLU A 1 155 ? -2.490 -11.141 16.294 1.00 82.00 155 GLU A C 1
ATOM 1261 O O . GLU A 1 155 ? -1.656 -11.418 15.441 1.00 82.00 155 GLU A O 1
ATOM 1266 N N . LYS A 1 156 ? -2.272 -10.217 17.242 1.00 78.25 156 LYS A N 1
ATOM 1267 C CA . LYS A 1 156 ? -1.017 -9.452 17.366 1.00 78.25 156 LYS A CA 1
ATOM 1268 C C . LYS A 1 156 ? 0.173 -10.254 17.901 1.00 78.25 156 LYS A C 1
ATOM 1270 O O . LYS A 1 156 ? 1.309 -9.901 17.611 1.00 78.25 156 LYS A O 1
ATOM 1275 N N . GLU A 1 157 ? -0.069 -11.286 18.708 1.00 74.19 157 GLU A N 1
ATOM 1276 C CA . GLU A 1 157 ? 0.984 -12.161 19.254 1.00 74.19 157 GLU A CA 1
ATOM 1277 C C . GLU A 1 157 ? 1.514 -13.200 18.245 1.00 74.19 157 GLU A C 1
ATOM 1279 O O . GLU A 1 157 ? 2.475 -13.909 18.548 1.00 74.19 157 GLU A O 1
ATOM 1284 N N . ARG A 1 158 ? 0.886 -13.320 17.071 1.00 60.12 158 ARG A N 1
ATOM 1285 C CA . ARG A 1 158 ? 1.230 -14.284 16.016 1.00 60.12 158 ARG A CA 1
ATOM 1286 C C . ARG A 1 158 ? 2.133 -13.691 14.946 1.00 60.12 158 ARG A C 1
ATOM 1288 O O . ARG A 1 158 ? 2.981 -14.469 14.456 1.00 60.12 158 ARG A O 1
#

pLDDT: mean 92.91, std 5.77, range [60.12, 98.62]